Protein AF-A0A377R3T7-F1 (afdb_monomer_lite)

Sequence (53 aa):
MVVTVRFKYGNKGGSLSAASKVTIQAAAKTESAVMAALQKHYPNRDMVILEIK

Radius of gyration: 10.28 Å; chains: 1; bounding box: 23×16×25 Å

Foldseek 3Di:
DKKKWWKWKAAVVDDTDDTDIDIWDFPDQDPVRVVVRVCVVVPRIDMDTDDID

pLDDT: mean 84.81, std 5.48, range [67.5, 90.62]

Organism: NCBI:txid265175

Structure (mmCIF, N/CA/C/O backbone):
data_AF-A0A377R3T7-F1
#
_entry.id   AF-A0A377R3T7-F1
#
loop_
_atom_site.group_PDB
_atom_site.id
_atom_site.type_symbol
_atom_site.label_atom_id
_atom_site.label_alt_id
_atom_site.label_comp_id
_atom_site.label_asym_id
_atom_site.label_entity_id
_atom_site.label_seq_id
_atom_site.pdbx_PDB_ins_code
_atom_site.Cartn_x
_atom_site.Cartn_y
_atom_site.Cartn_z
_atom_site.occupancy
_atom_site.B_iso_or_equiv
_atom_site.auth_seq_id
_atom_site.auth_comp_id
_atom_site.auth_asym_id
_atom_site.auth_atom_id
_atom_site.pdbx_PDB_model_num
ATOM 1 N N . MET A 1 1 ? -12.444 3.050 7.413 1.00 85.81 1 MET A N 1
ATOM 2 C CA . MET A 1 1 ? -11.576 3.814 8.337 1.00 85.81 1 MET A CA 1
ATOM 3 C C . MET A 1 1 ? -10.510 4.550 7.545 1.00 85.81 1 MET A C 1
ATOM 5 O O . MET A 1 1 ? -10.136 4.070 6.484 1.00 85.81 1 MET A O 1
ATOM 9 N N . VAL A 1 2 ? -10.034 5.690 8.038 1.00 86.19 2 VAL A N 1
ATOM 10 C CA . VAL A 1 2 ? -8.977 6.462 7.375 1.00 86.19 2 VAL A CA 1
ATOM 11 C C . VAL A 1 2 ? -7.626 6.034 7.947 1.00 86.19 2 VAL A C 1
ATOM 13 O O . VAL A 1 2 ? -7.443 6.072 9.161 1.00 86.19 2 VAL A O 1
ATOM 16 N N . VAL A 1 3 ? -6.714 5.585 7.085 1.00 87.31 3 VAL A N 1
ATOM 17 C CA . VAL A 1 3 ? -5.368 5.118 7.454 1.00 87.31 3 VAL A CA 1
ATOM 18 C C . VAL A 1 3 ? -4.319 5.817 6.607 1.00 87.31 3 VAL A C 1
ATOM 20 O O . VAL A 1 3 ? -4.539 6.103 5.429 1.00 87.31 3 VAL A O 1
ATOM 23 N N . THR A 1 4 ? -3.172 6.095 7.216 1.00 88.44 4 THR A N 1
ATOM 24 C CA . THR A 1 4 ? -2.028 6.694 6.534 1.00 88.44 4 THR A CA 1
ATOM 25 C C . THR A 1 4 ? -1.060 5.595 6.140 1.00 88.44 4 THR A C 1
ATOM 27 O O . THR A 1 4 ? -0.556 4.867 6.989 1.00 88.44 4 THR A O 1
ATOM 30 N N . VAL A 1 5 ? -0.767 5.482 4.852 1.00 89.12 5 VAL A N 1
ATOM 31 C CA . VAL A 1 5 ? 0.029 4.386 4.306 1.00 89.12 5 VAL A CA 1
ATOM 32 C C . VAL A 1 5 ? 1.241 4.955 3.595 1.00 89.12 5 VAL A C 1
ATOM 34 O O . VAL A 1 5 ? 1.117 5.846 2.750 1.00 89.12 5 VAL A O 1
ATOM 37 N N . ARG A 1 6 ? 2.423 4.433 3.928 1.00 89.44 6 ARG A N 1
ATOM 38 C CA . ARG A 1 6 ? 3.632 4.635 3.130 1.00 89.44 6 ARG A CA 1
ATOM 39 C C . ARG A 1 6 ? 3.813 3.432 2.230 1.00 89.44 6 ARG A C 1
ATOM 41 O O . ARG A 1 6 ? 3.873 2.306 2.711 1.00 89.44 6 ARG A O 1
ATOM 48 N N . PHE A 1 7 ? 3.910 3.667 0.935 1.00 88.81 7 PHE A N 1
ATOM 49 C CA . PHE A 1 7 ? 4.032 2.613 -0.060 1.00 88.81 7 PHE A CA 1
ATOM 50 C C . PHE A 1 7 ? 4.912 3.083 -1.213 1.00 88.81 7 PHE A C 1
ATOM 52 O O . PHE A 1 7 ? 4.989 4.271 -1.521 1.00 88.81 7 PHE A O 1
ATOM 59 N N . LYS A 1 8 ? 5.595 2.147 -1.859 1.00 88.75 8 LYS A N 1
ATOM 60 C CA . LYS A 1 8 ? 6.208 2.365 -3.170 1.00 88.75 8 LYS A CA 1
ATOM 61 C C . LYS A 1 8 ? 5.288 1.769 -4.217 1.00 88.75 8 LYS A C 1
ATOM 63 O O . LYS A 1 8 ? 4.654 0.749 -3.960 1.00 88.75 8 LYS A O 1
ATOM 68 N N . TYR A 1 9 ? 5.223 2.386 -5.386 1.00 86.19 9 TYR A N 1
ATOM 69 C CA . TYR A 1 9 ? 4.498 1.824 -6.517 1.00 86.19 9 TYR A CA 1
ATOM 70 C C . TYR A 1 9 ? 5.323 1.953 -7.792 1.00 86.19 9 TYR A C 1
ATOM 72 O O . TYR A 1 9 ? 6.072 2.911 -7.951 1.00 86.19 9 TYR A O 1
ATOM 80 N N . GLY A 1 10 ? 5.217 0.988 -8.691 1.00 84.12 10 GLY A N 1
ATOM 81 C CA . GLY A 1 10 ? 5.939 0.951 -9.959 1.00 84.12 10 GLY A CA 1
ATOM 82 C C . GLY A 1 10 ? 5.065 0.380 -11.066 1.00 84.12 10 GLY A C 1
ATOM 83 O O . GLY A 1 10 ? 3.961 -0.104 -10.816 1.00 84.12 10 GLY A O 1
ATOM 84 N N . ASN A 1 11 ? 5.532 0.458 -12.309 1.00 80.12 11 ASN A N 1
ATOM 85 C CA . ASN A 1 11 ? 4.906 -0.322 -13.378 1.00 80.12 11 ASN A CA 1
ATOM 86 C C . ASN A 1 11 ? 5.168 -1.809 -13.145 1.00 80.12 11 ASN A C 1
ATOM 88 O O . ASN A 1 11 ? 6.229 -2.163 -12.632 1.00 80.12 11 ASN A O 1
ATOM 92 N N . LYS A 1 12 ? 4.220 -2.661 -13.549 1.00 67.50 12 LYS A N 1
ATOM 93 C CA . LYS A 1 12 ? 4.409 -4.112 -13.504 1.00 67.50 12 LYS A CA 1
ATOM 94 C C . LYS A 1 12 ? 5.678 -4.512 -14.254 1.00 67.50 12 LYS A C 1
ATOM 96 O O . LYS A 1 12 ? 5.803 -4.215 -15.440 1.00 67.50 12 LYS A O 1
ATOM 101 N N . GLY A 1 13 ? 6.614 -5.142 -13.545 1.00 69.25 13 GLY A N 1
ATOM 102 C CA . GLY A 1 13 ? 7.921 -5.537 -14.087 1.00 69.25 13 GLY A CA 1
ATOM 103 C C . GLY A 1 13 ? 8.942 -4.401 -14.253 1.00 69.25 13 GLY A C 1
ATOM 104 O O . GLY A 1 13 ? 9.977 -4.609 -14.879 1.00 69.25 13 GLY A O 1
ATOM 105 N N . GLY A 1 14 ? 8.670 -3.208 -13.717 1.00 71.00 14 GLY A N 1
ATOM 106 C CA . GLY A 1 14 ? 9.581 -2.062 -13.734 1.00 71.00 14 GLY A CA 1
ATOM 107 C C . GLY A 1 14 ? 10.088 -1.672 -12.344 1.00 71.00 14 GLY A C 1
ATOM 108 O O . GLY A 1 14 ? 9.710 -2.247 -11.325 1.00 71.00 14 GLY A O 1
ATOM 109 N N . SER A 1 15 ? 10.940 -0.648 -12.296 1.00 76.00 15 SER A N 1
ATOM 110 C CA . SER A 1 15 ? 11.452 -0.111 -11.033 1.00 76.00 15 SER A CA 1
ATOM 111 C C . SER A 1 15 ? 10.334 0.485 -10.175 1.00 76.00 15 SER A C 1
ATOM 113 O O . SER A 1 15 ? 9.480 1.237 -10.655 1.00 76.00 15 SER A O 1
ATOM 115 N N . LEU A 1 16 ? 10.367 0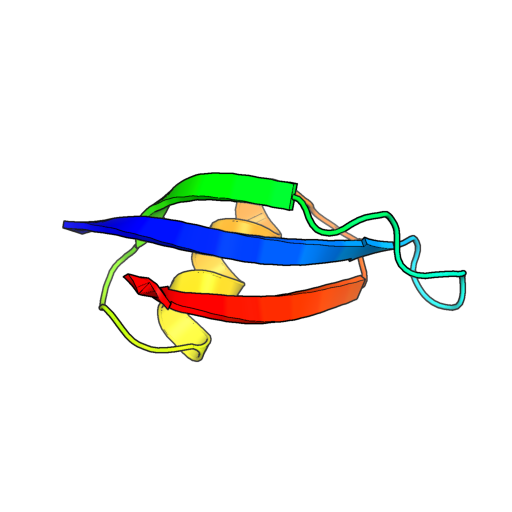.176 -8.879 1.00 76.81 16 LEU A N 1
ATOM 116 C CA . LEU A 1 16 ? 9.488 0.786 -7.886 1.00 76.81 16 LEU A CA 1
ATOM 117 C C . LEU A 1 16 ? 9.864 2.262 -7.692 1.00 76.81 16 LEU A C 1
ATOM 119 O O . LEU A 1 16 ? 11.036 2.593 -7.513 1.00 76.81 16 LEU A O 1
ATOM 123 N N . SER A 1 17 ? 8.864 3.142 -7.701 1.00 75.44 17 SER A N 1
ATOM 124 C CA . SER A 1 17 ? 9.037 4.577 -7.467 1.00 75.44 17 SER A CA 1
ATOM 125 C C . SER A 1 17 ? 9.459 4.877 -6.022 1.00 75.44 17 SER A C 1
ATOM 127 O O . SER A 1 17 ? 9.459 4.010 -5.139 1.00 75.44 17 SER A O 1
ATOM 129 N N . ALA A 1 18 ? 9.808 6.138 -5.770 1.00 76.69 18 ALA A N 1
ATOM 130 C CA . ALA A 1 18 ? 10.099 6.647 -4.439 1.00 76.69 18 ALA A CA 1
ATOM 131 C C . ALA A 1 18 ? 8.930 6.397 -3.464 1.00 76.69 18 ALA A C 1
ATOM 133 O O . ALA A 1 18 ? 7.759 6.324 -3.850 1.00 76.69 18 ALA A O 1
ATOM 134 N N . ALA A 1 19 ? 9.260 6.255 -2.176 1.00 81.50 19 ALA A N 1
ATOM 135 C CA . ALA A 1 19 ? 8.272 5.994 -1.133 1.00 81.50 19 ALA A CA 1
ATOM 136 C C . ALA A 1 19 ? 7.262 7.146 -1.056 1.00 81.50 19 ALA A C 1
ATOM 138 O O . ALA A 1 19 ? 7.606 8.266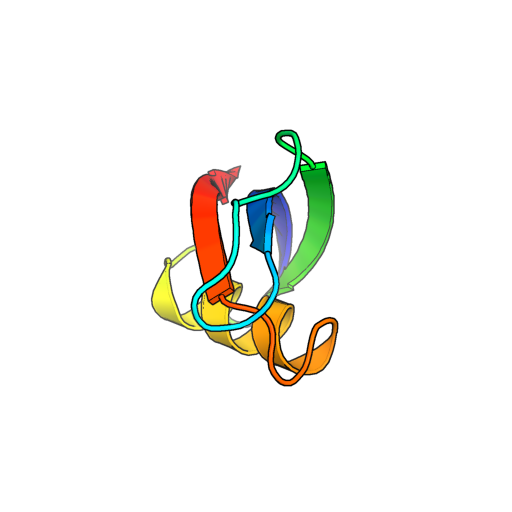 -0.688 1.00 81.50 19 ALA A O 1
ATOM 139 N N . SER A 1 20 ? 6.013 6.843 -1.383 1.00 85.12 20 SER A N 1
ATOM 140 C CA . SER A 1 20 ? 4.887 7.766 -1.358 1.00 85.12 20 SER A CA 1
ATOM 141 C C . SER A 1 20 ? 4.102 7.590 -0.064 1.00 85.12 20 SER A C 1
ATOM 143 O O . SER A 1 20 ? 4.041 6.494 0.492 1.00 85.12 20 SER A O 1
ATOM 145 N N . LYS A 1 21 ? 3.512 8.674 0.438 1.00 89.94 21 LYS A N 1
ATOM 146 C CA . LYS A 1 21 ? 2.653 8.669 1.626 1.00 89.94 21 LYS A CA 1
ATOM 147 C C . LYS A 1 21 ? 1.269 9.148 1.215 1.00 89.94 21 LYS A C 1
ATOM 149 O O . LYS A 1 21 ? 1.149 10.248 0.685 1.00 89.94 21 LYS A O 1
ATOM 154 N N . VAL A 1 22 ? 0.247 8.341 1.471 1.00 88.31 22 VAL A N 1
ATOM 155 C CA . VAL A 1 22 ? -1.145 8.682 1.164 1.00 88.31 22 VAL A CA 1
ATOM 156 C C . VAL A 1 22 ? -2.033 8.376 2.354 1.00 88.31 22 VAL A C 1
ATOM 158 O O . VAL A 1 22 ? -1.758 7.467 3.136 1.00 88.31 22 VAL A O 1
ATOM 161 N N . THR A 1 23 ? -3.119 9.122 2.466 1.00 90.62 23 THR A N 1
ATOM 162 C CA . THR A 1 23 ? -4.191 8.832 3.407 1.00 90.62 23 THR A CA 1
ATOM 163 C C . THR A 1 23 ? -5.354 8.247 2.619 1.00 90.62 23 THR A C 1
ATOM 165 O O . THR A 1 23 ? -5.873 8.908 1.724 1.00 90.62 23 THR A O 1
ATOM 168 N N . ILE A 1 24 ? -5.733 7.002 2.909 1.00 89.38 24 ILE A N 1
ATOM 169 C CA . ILE A 1 24 ? -6.790 6.287 2.180 1.00 89.38 24 ILE A CA 1
ATOM 170 C C . ILE A 1 24 ? -7.853 5.755 3.124 1.00 89.38 24 ILE A C 1
ATOM 172 O O . ILE A 1 24 ? -7.608 5.473 4.300 1.00 89.38 24 ILE A O 1
ATOM 176 N N . GLN A 1 25 ? -9.047 5.570 2.573 1.00 89.75 25 GLN A N 1
ATOM 177 C CA . GLN A 1 25 ? -10.132 4.908 3.268 1.00 89.75 25 GLN A CA 1
ATOM 178 C C . GLN A 1 25 ? -10.041 3.396 3.034 1.00 89.75 25 GLN A C 1
ATOM 180 O O . GLN A 1 25 ? -10.397 2.894 1.971 1.00 89.75 25 GLN A O 1
ATOM 185 N N . ALA A 1 26 ? -9.549 2.671 4.036 1.00 87.62 26 ALA A N 1
ATOM 186 C CA . ALA A 1 26 ? -9.469 1.213 4.027 1.00 87.62 26 ALA A CA 1
ATOM 187 C C . ALA A 1 26 ? -10.615 0.590 4.836 1.00 87.62 26 ALA A C 1
ATOM 189 O O . ALA A 1 26 ? -11.191 1.220 5.731 1.00 87.62 26 ALA A O 1
ATOM 190 N N . ALA A 1 27 ? -10.942 -0.668 4.541 1.00 85.75 27 ALA A N 1
ATOM 191 C CA . ALA A 1 27 ? -11.919 -1.429 5.320 1.00 85.75 27 ALA A CA 1
ATOM 192 C C . ALA A 1 27 ? -11.375 -1.809 6.713 1.00 85.75 27 ALA A C 1
ATOM 194 O O . ALA A 1 27 ? -12.125 -1.782 7.683 1.00 85.75 27 ALA A O 1
ATOM 195 N N . ALA A 1 28 ? -10.070 -2.090 6.817 1.00 86.62 28 ALA A N 1
ATOM 196 C CA . ALA A 1 28 ? -9.364 -2.481 8.040 1.00 86.62 28 ALA A CA 1
ATOM 197 C C . ALA A 1 28 ? -7.914 -1.953 8.042 1.00 86.62 28 ALA A C 1
ATOM 199 O O . ALA A 1 28 ? -7.378 -1.640 6.978 1.00 86.62 28 ALA A O 1
ATOM 200 N N . LYS A 1 29 ? -7.254 -1.900 9.213 1.00 85.19 29 LYS A N 1
ATOM 201 C CA . LYS A 1 29 ? -5.810 -1.594 9.347 1.00 85.19 29 LYS A CA 1
ATOM 202 C C . L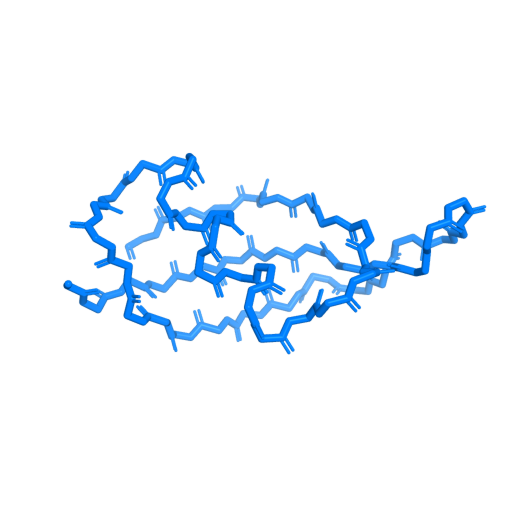YS A 1 29 ? -4.923 -2.808 9.021 1.00 85.19 29 LYS A C 1
ATOM 204 O O . LYS A 1 29 ? -3.957 -3.082 9.722 1.00 85.19 29 LYS A O 1
ATOM 209 N N . THR A 1 30 ? -5.284 -3.582 8.005 1.00 87.81 30 THR A N 1
ATOM 210 C CA . THR A 1 30 ? -4.533 -4.770 7.578 1.00 87.81 30 THR A CA 1
ATOM 211 C C . THR A 1 30 ? -3.914 -4.524 6.212 1.00 87.81 30 THR A C 1
ATOM 213 O O . THR A 1 30 ? -4.460 -3.757 5.416 1.00 87.81 30 THR A O 1
ATOM 216 N N . GLU A 1 31 ? -2.795 -5.190 5.914 1.00 85.88 31 GLU A N 1
ATOM 217 C CA . GLU A 1 31 ? -2.142 -5.066 4.607 1.00 85.88 31 GLU A CA 1
ATOM 218 C C . GLU A 1 31 ? -3.087 -5.397 3.457 1.00 85.88 31 GLU A C 1
ATOM 220 O O . GLU A 1 31 ? -3.186 -4.599 2.533 1.00 85.88 31 GLU A O 1
ATOM 225 N N . SER A 1 32 ? -3.853 -6.492 3.528 1.00 89.06 32 SER A N 1
ATOM 226 C CA . SER A 1 32 ? -4.790 -6.855 2.454 1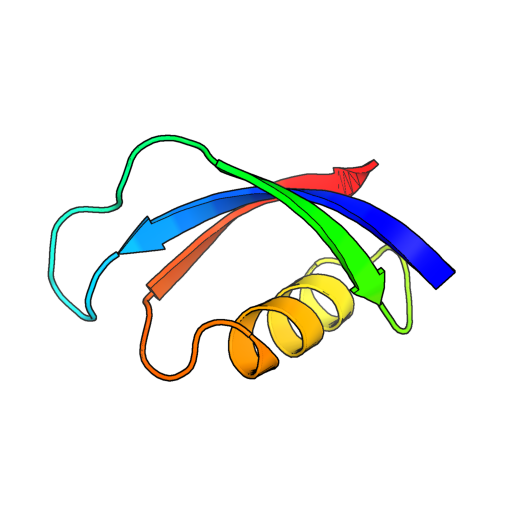.00 89.06 32 SER A CA 1
ATOM 227 C C . SER A 1 32 ? -5.848 -5.781 2.201 1.00 89.06 32 SER A C 1
ATOM 229 O O . SER A 1 32 ? -6.141 -5.460 1.050 1.00 89.06 32 SER A O 1
ATOM 231 N N . ALA A 1 33 ? -6.417 -5.190 3.259 1.00 89.38 33 ALA A N 1
ATOM 232 C CA . ALA A 1 33 ? -7.441 -4.157 3.111 1.00 89.38 33 ALA A CA 1
ATOM 233 C C . ALA A 1 33 ? -6.857 -2.850 2.557 1.00 89.38 33 ALA A C 1
ATOM 235 O O . ALA A 1 33 ? -7.480 -2.195 1.718 1.00 89.38 33 ALA A O 1
ATOM 236 N N . VAL A 1 34 ? -5.655 -2.486 3.006 1.00 89.50 34 VAL A N 1
ATOM 237 C CA . VAL A 1 34 ? -4.909 -1.332 2.504 1.00 89.50 34 VAL A CA 1
ATOM 238 C C . VAL A 1 34 ? -4.495 -1.537 1.049 1.00 89.50 34 VAL A C 1
ATOM 240 O O . VAL A 1 34 ? -4.690 -0.642 0.233 1.00 89.50 34 VAL A O 1
ATOM 243 N N . MET A 1 35 ? -3.988 -2.716 0.699 1.00 87.44 35 MET A N 1
ATOM 244 C CA . MET A 1 35 ? -3.561 -3.060 -0.653 1.00 87.44 35 MET A CA 1
ATOM 245 C C . MET A 1 35 ? -4.740 -3.052 -1.627 1.00 87.44 35 MET A C 1
ATOM 247 O O . MET A 1 35 ? -4.621 -2.488 -2.709 1.00 87.44 35 MET A O 1
ATOM 251 N N . ALA A 1 36 ? -5.901 -3.581 -1.228 1.00 90.44 36 ALA A N 1
ATOM 252 C CA . ALA A 1 36 ? -7.117 -3.525 -2.037 1.00 90.44 36 ALA A CA 1
ATOM 253 C C . ALA A 1 36 ? -7.589 -2.079 -2.279 1.00 90.44 36 ALA A C 1
ATOM 255 O O . ALA A 1 36 ? -8.004 -1.733 -3.386 1.00 90.44 36 ALA A O 1
ATOM 256 N N . ALA A 1 37 ? -7.512 -1.214 -1.263 1.00 89.75 37 ALA A N 1
ATOM 257 C CA . ALA A 1 37 ? -7.831 0.205 -1.413 1.00 89.75 37 ALA A CA 1
ATOM 258 C C . ALA A 1 37 ? -6.813 0.928 -2.315 1.00 89.75 37 ALA A C 1
ATOM 260 O O . ALA A 1 37 ? -7.199 1.705 -3.187 1.00 89.75 37 ALA A O 1
ATOM 261 N N . LEU A 1 38 ? -5.522 0.628 -2.163 1.00 87.69 38 LEU A N 1
ATOM 262 C CA . LEU A 1 38 ? -4.452 1.166 -2.999 1.00 87.69 38 LEU A CA 1
ATOM 263 C C . LEU A 1 38 ? -4.572 0.719 -4.464 1.00 87.69 38 LEU A C 1
ATOM 265 O O . LEU A 1 38 ? -4.447 1.556 -5.354 1.00 87.69 38 LEU A O 1
ATOM 269 N N . GLN A 1 39 ? -4.889 -0.550 -4.731 1.00 88.25 39 GLN A N 1
ATOM 270 C CA . GLN A 1 39 ? -5.098 -1.068 -6.089 1.00 88.25 39 GLN A CA 1
ATOM 271 C C . GLN A 1 39 ? -6.256 -0.384 -6.818 1.00 88.25 39 GLN A C 1
ATOM 273 O O . GLN A 1 39 ? -6.185 -0.214 -8.033 1.00 88.25 39 GLN A O 1
ATOM 278 N N . LYS A 1 40 ? -7.305 0.046 -6.101 1.00 87.56 40 LYS A N 1
ATOM 279 C CA . LYS A 1 40 ? -8.393 0.838 -6.701 1.00 87.56 40 LYS A CA 1
ATOM 280 C C . LYS A 1 40 ? -7.910 2.204 -7.188 1.00 87.56 40 LYS A C 1
ATOM 282 O O . LYS A 1 40 ? -8.370 2.669 -8.224 1.00 87.56 40 LYS A O 1
ATOM 287 N N . HIS A 1 41 ? -6.996 2.836 -6.452 1.00 83.25 41 HIS A N 1
ATOM 288 C CA . HIS A 1 41 ? -6.416 4.127 -6.831 1.00 83.25 41 HIS A CA 1
ATOM 289 C C . HIS A 1 41 ? -5.314 4.001 -7.890 1.00 83.25 41 HIS A C 1
ATOM 291 O O . HIS A 1 41 ? -5.168 4.887 -8.728 1.00 83.25 41 HIS A O 1
ATOM 297 N N . TYR A 1 42 ? -4.550 2.910 -7.860 1.00 83.75 42 TYR A N 1
ATOM 298 C CA . TYR A 1 42 ? -3.417 2.661 -8.748 1.00 83.75 42 TYR A CA 1
ATOM 299 C C . TYR A 1 42 ? -3.585 1.321 -9.480 1.00 83.75 42 TYR A C 1
ATOM 301 O O . TYR A 1 42 ? -2.834 0.373 -9.223 1.00 83.75 42 TYR A O 1
ATOM 309 N N . PRO A 1 43 ? -4.564 1.216 -10.397 1.00 76.56 43 PRO A N 1
ATOM 310 C CA . PRO A 1 43 ? -4.769 -0.007 -11.157 1.00 76.56 43 PRO A CA 1
ATOM 311 C C . PRO A 1 43 ? -3.523 -0.321 -11.997 1.00 76.56 43 PRO A C 1
ATOM 313 O O . PRO A 1 43 ? -2.902 0.571 -12.575 1.00 76.56 43 PRO A O 1
ATOM 316 N N . ASN A 1 44 ? -3.154 -1.602 -12.065 1.00 80.56 44 ASN A N 1
ATOM 317 C CA . ASN A 1 44 ? -2.012 -2.117 -12.839 1.00 80.56 44 ASN A CA 1
ATOM 318 C C . ASN A 1 44 ? -0.614 -1.632 -12.407 1.00 80.56 44 ASN A C 1
ATOM 320 O O . ASN A 1 44 ? 0.339 -1.744 -13.181 1.00 80.56 44 ASN A O 1
ATOM 324 N N . ARG A 1 45 ? -0.461 -1.134 -11.177 1.00 81.56 45 ARG A N 1
ATOM 325 C CA . ARG A 1 45 ? 0.851 -0.859 -10.577 1.00 81.56 45 ARG A CA 1
ATOM 326 C C . ARG A 1 45 ? 1.243 -1.992 -9.629 1.00 81.56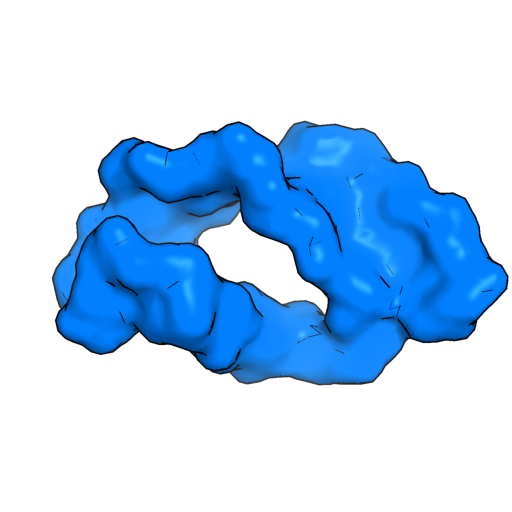 45 ARG A C 1
ATOM 328 O O . ARG A 1 45 ? 0.392 -2.507 -8.908 1.00 81.56 45 ARG A O 1
ATOM 335 N N . ASP A 1 46 ? 2.524 -2.346 -9.607 1.00 83.31 46 ASP A N 1
ATOM 336 C CA . ASP A 1 46 ? 3.075 -3.146 -8.511 1.00 83.31 46 ASP A CA 1
ATOM 337 C C . ASP A 1 46 ? 3.273 -2.234 -7.309 1.00 83.31 46 ASP A C 1
ATOM 339 O O . ASP A 1 46 ? 3.762 -1.112 -7.453 1.00 83.31 46 ASP A O 1
ATOM 343 N N . MET A 1 47 ? 2.854 -2.689 -6.131 1.00 84.56 47 MET A N 1
ATOM 344 C CA . MET A 1 47 ? 2.824 -1.872 -4.923 1.00 84.56 47 MET A CA 1
ATOM 345 C C . MET A 1 47 ? 3.456 -2.632 -3.768 1.00 84.56 47 MET A C 1
ATOM 347 O O . MET A 1 47 ? 3.129 -3.790 -3.527 1.00 84.56 47 MET A O 1
ATOM 351 N N . VAL A 1 48 ? 4.327 -1.956 -3.029 1.00 86.81 48 VAL A N 1
ATOM 352 C CA . VAL A 1 48 ? 4.935 -2.486 -1.809 1.00 86.81 48 VAL A CA 1
ATOM 353 C C . VAL A 1 48 ? 4.583 -1.546 -0.675 1.00 86.81 48 VAL A C 1
ATOM 355 O O . VAL A 1 48 ? 4.990 -0.380 -0.673 1.00 86.81 48 VAL A O 1
ATOM 358 N N . ILE A 1 49 ? 3.803 -2.049 0.275 1.00 87.94 49 ILE A N 1
ATOM 359 C CA . ILE A 1 49 ? 3.484 -1.326 1.500 1.00 87.94 49 ILE A CA 1
ATOM 360 C C . ILE A 1 49 ? 4.733 -1.351 2.382 1.00 87.94 49 ILE A C 1
ATOM 362 O O . ILE A 1 49 ? 5.356 -2.388 2.568 1.00 87.94 49 ILE A O 1
ATOM 366 N N . LEU A 1 50 ? 5.130 -0.183 2.878 1.00 88.31 50 LEU A N 1
ATOM 367 C CA . LEU A 1 50 ? 6.262 -0.027 3.788 1.00 88.31 50 LEU A CA 1
ATOM 368 C C . LEU A 1 50 ? 5.793 0.159 5.230 1.00 88.31 50 LEU A C 1
ATOM 370 O O . LEU A 1 50 ? 6.454 -0.291 6.157 1.00 88.31 50 LEU A O 1
ATOM 374 N N . GLU A 1 51 ? 4.689 0.884 5.425 1.00 87.50 51 GLU A N 1
ATOM 375 C CA . GLU A 1 51 ? 4.1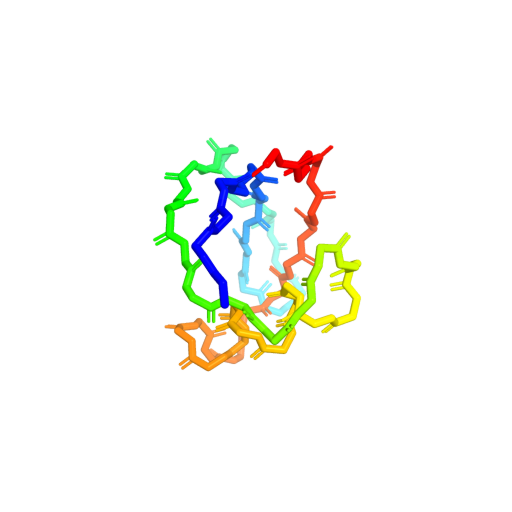83 1.236 6.752 1.00 87.50 51 GLU A CA 1
ATOM 376 C C . GLU A 1 51 ? 2.685 1.564 6.682 1.00 87.50 51 GLU A C 1
ATOM 378 O O . GLU A 1 51 ? 2.245 2.256 5.759 1.00 87.50 51 GLU A O 1
ATOM 383 N N . ILE A 1 52 ? 1.913 1.119 7.677 1.00 86.81 52 ILE A N 1
ATOM 384 C CA . ILE A 1 52 ? 0.491 1.452 7.858 1.00 86.81 52 ILE A CA 1
ATOM 385 C C . ILE A 1 52 ? 0.331 2.095 9.243 1.00 86.81 52 ILE A C 1
ATOM 387 O O . ILE A 1 52 ? 0.717 1.490 10.241 1.00 86.81 52 ILE A O 1
ATOM 391 N N . LYS A 1 53 ? -0.238 3.305 9.307 1.00 84.31 53 LYS A N 1
ATOM 392 C CA . LYS A 1 53 ? -0.569 4.038 10.545 1.00 84.31 53 LYS A CA 1
ATOM 393 C C . LYS A 1 53 ? -2.068 4.321 10.650 1.00 84.31 53 LYS A C 1
ATOM 395 O O . LYS A 1 53 ? -2.645 4.825 9.660 1.00 84.31 53 LYS A O 1
#

Secondary structure (DSSP, 8-state):
-EEEEEEEEEETTSPBPS-EEEEEE-SSSSHHHHHHHHHHHSTTEEEEEEEE-